Protein AF-A0A1B6HG57-F1 (afdb_monomer_lite)

pLDDT: mean 74.36, std 9.5, range [35.25, 87.44]

Structure (mmCIF, N/CA/C/O backbone):
data_AF-A0A1B6HG57-F1
#
_entry.id   AF-A0A1B6HG57-F1
#
loop_
_atom_site.group_PDB
_atom_site.id
_atom_site.type_symbol
_atom_site.label_atom_id
_atom_site.label_alt_id
_atom_site.label_comp_id
_atom_site.label_asym_id
_atom_site.label_entity_id
_atom_site.label_seq_id
_atom_site.pdbx_PDB_ins_code
_atom_site.Cartn_x
_atom_site.Cartn_y
_atom_site.Cartn_z
_atom_site.occupancy
_atom_site.B_iso_or_equiv
_atom_site.auth_seq_id
_atom_site.auth_comp_id
_atom_site.auth_asym_id
_atom_site.auth_atom_id
_atom_site.pdbx_PDB_model_num
ATOM 1 N N . MET A 1 1 ? 3.910 13.408 -31.220 1.00 35.25 1 MET A N 1
ATOM 2 C CA . MET A 1 1 ? 4.000 14.525 -30.255 1.00 35.25 1 MET A CA 1
ATOM 3 C C . MET A 1 1 ? 3.971 13.924 -28.860 1.00 35.25 1 MET A C 1
ATOM 5 O O . MET A 1 1 ? 3.033 13.203 -28.559 1.00 35.25 1 MET A O 1
ATOM 9 N N . SER A 1 2 ? 5.028 14.107 -28.066 1.00 43.53 2 SER A N 1
ATOM 10 C CA . SER A 1 2 ? 5.102 13.576 -26.699 1.00 43.53 2 SER A CA 1
ATOM 11 C C . SER A 1 2 ? 4.307 14.500 -25.777 1.00 43.53 2 SER A C 1
ATOM 13 O O . SER A 1 2 ? 4.714 15.641 -25.552 1.00 43.53 2 SER A O 1
ATOM 15 N N . CYS A 1 3 ? 3.141 14.051 -25.310 1.00 44.50 3 CYS A N 1
ATOM 16 C CA . CYS A 1 3 ? 2.406 14.738 -24.254 1.00 44.50 3 CYS A CA 1
ATOM 17 C C . CYS A 1 3 ? 3.264 14.687 -22.989 1.00 44.50 3 CYS A C 1
ATOM 19 O O . CYS A 1 3 ? 3.328 13.662 -22.317 1.00 44.50 3 CYS A O 1
ATOM 21 N N . ARG A 1 4 ? 3.947 15.791 -22.669 1.00 43.75 4 ARG A N 1
ATOM 22 C CA . ARG A 1 4 ? 4.545 15.981 -21.348 1.00 43.75 4 ARG A CA 1
ATOM 23 C C . ARG A 1 4 ? 3.397 16.109 -20.351 1.00 43.75 4 ARG A C 1
ATOM 25 O O . ARG A 1 4 ? 2.856 17.192 -20.155 1.00 43.75 4 ARG A O 1
ATOM 32 N N . THR A 1 5 ? 2.983 14.992 -19.767 1.00 58.41 5 THR A N 1
ATOM 33 C CA . THR A 1 5 ? 2.112 14.985 -18.595 1.00 58.41 5 THR A CA 1
ATOM 34 C C . THR A 1 5 ? 2.916 15.540 -17.432 1.00 58.41 5 THR A C 1
ATOM 36 O O . THR A 1 5 ? 3.769 14.855 -16.870 1.00 58.41 5 THR A O 1
ATOM 39 N N . PHE A 1 6 ? 2.686 16.810 -17.108 1.00 58.22 6 PHE A N 1
ATOM 40 C CA . PHE A 1 6 ? 3.182 17.374 -15.863 1.00 58.22 6 PHE A CA 1
ATOM 41 C C . PHE A 1 6 ? 2.495 16.643 -14.705 1.00 58.22 6 PHE A C 1
ATOM 43 O O . PHE A 1 6 ? 1.271 16.478 -14.747 1.00 58.22 6 PHE A O 1
ATOM 50 N N . PRO A 1 7 ? 3.244 16.177 -13.691 1.00 66.38 7 PRO A N 1
ATOM 51 C CA . PRO A 1 7 ? 2.630 15.594 -12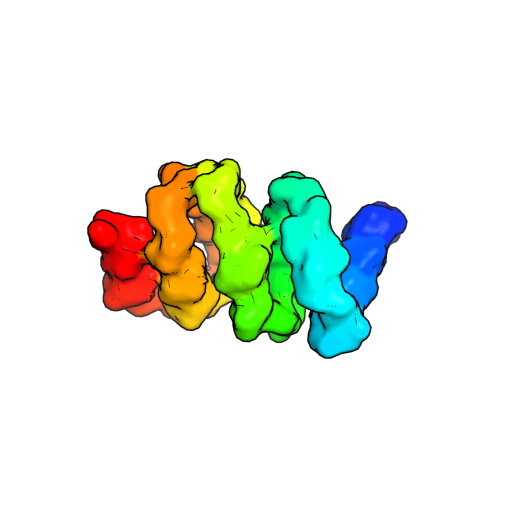.513 1.00 66.38 7 PRO A CA 1
ATOM 52 C C . PRO A 1 7 ? 1.686 16.623 -11.893 1.00 66.38 7 PRO A C 1
ATOM 54 O O . PRO A 1 7 ? 2.044 17.792 -11.740 1.00 66.38 7 PRO A O 1
ATOM 57 N N . SER A 1 8 ? 0.474 16.198 -11.538 1.00 83.00 8 SER A N 1
ATOM 58 C CA . SER A 1 8 ? -0.409 17.023 -10.711 1.00 83.00 8 SER A CA 1
ATOM 59 C C . SER A 1 8 ? 0.339 17.442 -9.444 1.00 83.00 8 SER A C 1
ATOM 61 O O . SER A 1 8 ? 1.080 16.620 -8.898 1.00 83.00 8 SER A O 1
ATOM 63 N N . LEU A 1 9 ? 0.070 18.645 -8.929 1.00 84.62 9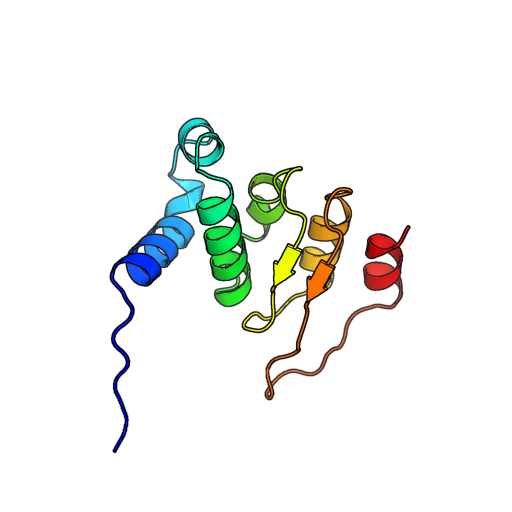 LEU A N 1
ATOM 64 C CA . LEU A 1 9 ? 0.611 19.105 -7.644 1.00 84.62 9 LEU A CA 1
ATOM 65 C C . LEU A 1 9 ? 0.455 18.034 -6.551 1.00 84.62 9 LEU A C 1
ATOM 67 O O . LEU A 1 9 ? 1.387 17.777 -5.801 1.00 84.62 9 LEU A O 1
ATOM 71 N N . TYR A 1 10 ? -0.689 17.347 -6.543 1.00 85.62 10 TYR A N 1
ATOM 72 C CA . TYR A 1 10 ? -0.986 16.243 -5.637 1.00 85.62 10 TYR A CA 1
ATOM 73 C C . TYR A 1 10 ? 0.050 15.105 -5.694 1.00 85.62 10 TYR A C 1
ATOM 75 O O . TYR A 1 10 ? 0.671 14.790 -4.685 1.00 85.62 10 TYR A O 1
ATOM 83 N N . ARG A 1 11 ? 0.311 14.540 -6.881 1.00 82.50 11 ARG A N 1
ATOM 84 C CA . ARG A 1 11 ? 1.366 13.524 -7.083 1.00 82.50 11 ARG A CA 1
ATOM 85 C C . ARG A 1 11 ? 2.752 14.016 -6.656 1.00 82.50 11 ARG A C 1
ATOM 87 O O . ARG A 1 11 ? 3.511 13.244 -6.082 1.00 82.50 11 ARG A O 1
ATOM 94 N N . THR A 1 12 ? 3.080 15.283 -6.911 1.00 85.56 12 THR A N 1
ATOM 95 C CA . THR A 1 12 ? 4.356 15.865 -6.468 1.00 85.56 12 THR A CA 1
ATOM 96 C C . THR A 1 12 ? 4.448 15.911 -4.943 1.00 85.56 12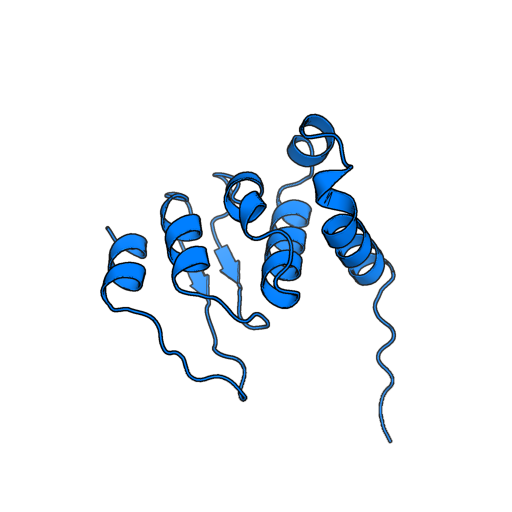 THR A C 1
ATOM 98 O O . THR A 1 12 ? 5.483 15.555 -4.390 1.00 85.56 12 THR A O 1
ATOM 101 N N . VAL A 1 13 ? 3.362 16.291 -4.261 1.00 87.44 13 VAL A N 1
ATOM 102 C CA . VAL A 1 13 ? 3.288 16.303 -2.792 1.00 87.44 13 VAL A CA 1
ATOM 103 C C . VAL A 1 13 ? 3.418 14.892 -2.224 1.00 87.44 13 VAL A C 1
ATOM 105 O O . VAL A 1 13 ? 4.232 14.693 -1.329 1.00 87.44 13 VAL A O 1
ATOM 108 N N . LEU A 1 14 ? 2.698 13.907 -2.773 1.00 86.62 14 LEU A N 1
ATOM 109 C CA . LEU A 1 14 ? 2.832 12.506 -2.357 1.00 86.62 14 LEU A CA 1
ATOM 110 C C . LEU A 1 14 ? 4.279 12.026 -2.485 1.00 86.62 14 LEU A C 1
ATOM 112 O O . LEU A 1 14 ? 4.824 11.458 -1.547 1.00 86.62 14 LEU A O 1
ATOM 116 N N . HIS A 1 15 ? 4.933 12.314 -3.610 1.00 84.75 15 HIS A N 1
ATOM 117 C CA . HIS A 1 15 ? 6.329 11.939 -3.811 1.00 84.75 15 HIS A CA 1
ATOM 118 C C . HIS A 1 15 ? 7.273 12.619 -2.806 1.00 84.75 15 HIS A C 1
ATOM 120 O O . HIS A 1 15 ? 8.185 11.975 -2.290 1.00 84.75 15 HIS A O 1
ATOM 126 N N . SER A 1 16 ? 7.067 13.903 -2.496 1.00 86.31 16 SER A N 1
ATOM 127 C CA . SER A 1 16 ? 7.838 14.591 -1.452 1.00 86.31 16 SER A CA 1
ATOM 128 C C . SER A 1 16 ? 7.623 13.962 -0.074 1.00 86.31 16 SER A C 1
ATOM 130 O O . SER A 1 16 ? 8.599 13.730 0.631 1.00 86.31 16 SER A O 1
ATOM 132 N N . LEU A 1 17 ? 6.381 13.609 0.275 1.00 86.19 17 LEU A N 1
ATOM 133 C CA . LEU A 1 17 ? 6.062 12.928 1.533 1.00 86.19 17 LEU A CA 1
ATOM 134 C C . LEU A 1 17 ? 6.744 11.562 1.637 1.00 86.19 17 LEU A C 1
ATOM 136 O O . LEU A 1 17 ? 7.297 11.249 2.682 1.00 86.19 17 LEU A O 1
ATOM 140 N N . VAL A 1 18 ? 6.776 10.774 0.556 1.00 84.31 18 VAL A N 1
ATOM 141 C CA . VAL A 1 18 ? 7.509 9.494 0.533 1.00 84.31 18 VAL A CA 1
ATOM 142 C C . VAL A 1 18 ? 9.003 9.695 0.804 1.00 84.31 18 VAL A C 1
ATOM 144 O O . VAL A 1 18 ? 9.617 8.887 1.496 1.00 84.31 18 VAL A O 1
ATOM 147 N N . ASN A 1 19 ? 9.608 10.763 0.272 1.00 84.38 19 ASN A N 1
ATOM 148 C CA . ASN A 1 19 ? 11.038 11.025 0.465 1.00 84.38 19 ASN A CA 1
ATOM 149 C C . ASN A 1 19 ? 11.376 11.506 1.879 1.00 84.38 19 ASN A C 1
ATOM 151 O O . ASN A 1 19 ? 12.441 11.164 2.386 1.00 84.38 19 ASN A O 1
ATOM 155 N N . GLU A 1 20 ? 10.483 12.272 2.500 1.00 85.62 20 GLU A N 1
ATOM 156 C CA . GLU A 1 20 ? 10.677 12.833 3.840 1.00 85.62 20 GLU A CA 1
ATOM 157 C C . GLU A 1 20 ? 10.045 11.978 4.942 1.00 85.62 20 GLU A C 1
ATOM 159 O O . GLU A 1 20 ? 10.099 12.358 6.103 1.00 85.62 20 GLU A O 1
ATOM 164 N N . TRP A 1 21 ? 9.469 10.817 4.618 1.00 81.06 21 TRP A N 1
ATOM 165 C CA . TRP A 1 21 ? 8.663 10.027 5.553 1.00 81.06 21 TRP A CA 1
ATOM 166 C C . TRP A 1 21 ? 9.364 9.715 6.882 1.00 81.06 21 TRP A C 1
ATOM 168 O O . TRP A 1 21 ? 8.751 9.808 7.937 1.00 81.06 21 TRP A O 1
ATOM 178 N N . ASN A 1 22 ? 10.664 9.409 6.844 1.00 78.88 22 ASN A N 1
ATOM 179 C CA . ASN A 1 22 ? 11.468 9.138 8.045 1.00 78.88 22 ASN A CA 1
ATOM 180 C C . ASN A 1 22 ? 11.674 10.368 8.945 1.00 78.88 22 ASN A C 1
ATOM 182 O O . ASN A 1 22 ? 12.032 10.218 10.110 1.00 78.88 22 ASN A O 1
ATOM 186 N N . ASN A 1 23 ? 11.476 11.567 8.399 1.00 80.62 23 ASN A N 1
ATOM 187 C CA . ASN A 1 23 ? 11.611 12.844 9.093 1.00 80.62 23 ASN A CA 1
ATOM 188 C C . ASN A 1 23 ? 10.253 13.399 9.555 1.00 80.62 23 ASN A C 1
ATOM 190 O O . ASN A 1 23 ? 10.223 14.426 10.231 1.00 80.62 23 ASN A O 1
ATOM 194 N N . LEU A 1 24 ? 9.142 12.759 9.173 1.00 78.06 24 LEU A N 1
ATOM 195 C CA . LEU A 1 24 ? 7.793 13.172 9.548 1.00 78.06 24 LEU A CA 1
ATOM 196 C C . LEU A 1 24 ? 7.385 12.542 10.881 1.00 78.06 24 LEU A C 1
ATOM 198 O O . LEU A 1 24 ? 7.730 11.399 11.184 1.00 78.06 24 LEU A O 1
ATOM 202 N N . GLU A 1 25 ? 6.616 13.284 11.675 1.00 73.31 25 GLU A N 1
ATOM 203 C CA . GLU A 1 25 ? 6.100 12.781 12.943 1.00 73.31 25 GLU A CA 1
ATOM 204 C C . GLU A 1 25 ? 5.069 11.666 12.705 1.00 73.31 25 GLU A C 1
ATOM 206 O O . GLU A 1 25 ? 4.092 11.818 11.964 1.00 73.31 25 GLU A O 1
ATOM 211 N N . THR A 1 26 ? 5.264 10.522 13.367 1.00 71.69 26 THR A N 1
ATOM 212 C CA . THR A 1 26 ? 4.419 9.328 13.208 1.00 71.69 26 THR A CA 1
ATOM 213 C C . THR A 1 26 ? 2.947 9.601 13.542 1.00 71.69 26 THR A C 1
ATOM 215 O O . THR A 1 26 ? 2.056 9.005 12.937 1.00 71.69 26 THR A O 1
ATOM 218 N N . GLU A 1 27 ? 2.666 10.511 14.482 1.00 72.19 27 GLU A N 1
ATOM 219 C CA . GLU A 1 27 ? 1.296 10.892 14.853 1.00 72.19 27 GLU A CA 1
ATOM 220 C C . GLU A 1 27 ? 0.572 11.638 13.726 1.00 72.19 27 GLU A C 1
ATOM 222 O O . GLU A 1 27 ? -0.578 11.316 13.412 1.00 72.19 27 GLU A O 1
ATOM 227 N N . GLU A 1 28 ? 1.254 12.567 13.054 1.00 74.38 28 GLU A N 1
ATOM 228 C CA . GLU A 1 28 ? 0.696 13.304 11.919 1.00 74.38 28 GLU A CA 1
ATOM 229 C C . GLU A 1 28 ? 0.388 12.354 10.759 1.00 74.38 28 GLU A C 1
ATOM 231 O O . GLU A 1 28 ? -0.696 12.410 10.172 1.00 74.38 28 GLU A O 1
ATOM 236 N N . MET A 1 29 ? 1.288 11.408 10.483 1.00 75.00 29 MET A N 1
ATOM 237 C CA . MET A 1 29 ? 1.090 10.399 9.439 1.00 75.00 29 MET A CA 1
ATOM 238 C C . MET A 1 29 ? -0.056 9.436 9.771 1.00 75.00 29 MET A C 1
ATOM 240 O O . MET A 1 29 ? -0.849 9.060 8.900 1.00 75.00 29 MET A O 1
ATOM 244 N N . ASN A 1 30 ? -0.216 9.084 11.048 1.00 74.50 30 ASN A N 1
ATOM 245 C CA . ASN A 1 30 ? -1.331 8.266 11.512 1.00 74.50 30 ASN A CA 1
ATOM 246 C C . ASN A 1 30 ? -2.678 8.993 11.426 1.00 74.50 30 ASN A C 1
ATOM 248 O O . ASN A 1 30 ? -3.696 8.329 11.216 1.00 74.50 30 ASN A O 1
ATOM 252 N N . SER A 1 31 ? -2.690 10.323 11.513 1.00 81.00 31 SER A N 1
ATOM 253 C CA . SER A 1 31 ? -3.902 11.143 11.393 1.00 81.00 31 SER A CA 1
ATOM 254 C C . SER A 1 31 ? -4.415 11.301 9.952 1.00 81.00 31 SER A C 1
ATOM 256 O O . SER A 1 31 ? -5.539 11.766 9.744 1.00 81.00 31 SER A O 1
ATOM 258 N N . LEU A 1 32 ? -3.622 10.897 8.949 1.00 84.12 32 LEU A N 1
ATOM 259 C CA . LEU A 1 32 ? -3.980 11.074 7.544 1.00 84.12 32 LEU A CA 1
ATOM 260 C C . LEU A 1 32 ? -5.274 10.327 7.167 1.00 84.12 32 LEU A C 1
ATOM 262 O O . LEU A 1 32 ? -5.484 9.184 7.594 1.00 84.12 32 LEU A O 1
ATOM 266 N N . PRO A 1 33 ? -6.120 10.920 6.301 1.00 84.25 33 PRO A N 1
ATOM 267 C CA . PRO A 1 33 ? -7.292 10.239 5.766 1.00 84.25 33 PRO A CA 1
ATOM 268 C C . PRO A 1 33 ? -6.917 8.940 5.045 1.00 84.25 33 PRO A C 1
ATOM 270 O O . PRO A 1 33 ? -5.889 8.868 4.371 1.00 84.25 33 PRO A O 1
ATOM 273 N N . ILE A 1 34 ? -7.796 7.936 5.116 1.00 80.56 34 ILE A N 1
ATOM 274 C CA . ILE A 1 34 ? -7.579 6.610 4.506 1.00 80.56 34 ILE A CA 1
ATOM 275 C C . ILE A 1 34 ? -7.249 6.725 3.013 1.00 80.56 34 ILE A C 1
ATOM 277 O O . ILE A 1 34 ? -6.316 6.082 2.551 1.00 80.56 34 ILE A O 1
ATOM 281 N N . SER A 1 35 ? -7.941 7.600 2.278 1.00 80.44 35 SER A N 1
ATOM 282 C CA . SER A 1 35 ? -7.683 7.824 0.849 1.00 80.44 35 SER A CA 1
ATOM 283 C C . SER A 1 35 ? -6.259 8.315 0.569 1.00 80.44 35 SER A C 1
ATOM 285 O O . SER A 1 35 ? -5.645 7.907 -0.409 1.00 80.44 35 SER A O 1
ATOM 287 N N . ILE A 1 36 ? -5.708 9.160 1.448 1.00 85.12 36 ILE A N 1
ATOM 288 C CA . ILE A 1 36 ? -4.330 9.649 1.326 1.00 85.12 36 ILE A CA 1
ATOM 289 C C . ILE A 1 36 ? -3.343 8.537 1.679 1.00 85.12 36 ILE A C 1
ATOM 291 O O . ILE A 1 36 ? -2.329 8.394 1.005 1.00 85.12 36 ILE A O 1
ATOM 295 N N . LYS A 1 37 ? -3.641 7.717 2.696 1.00 83.56 37 LYS A N 1
ATOM 296 C CA . LYS A 1 37 ? -2.813 6.553 3.052 1.00 83.56 37 LYS A CA 1
ATOM 297 C C . LYS A 1 37 ? -2.754 5.525 1.922 1.00 83.56 37 LYS A C 1
ATOM 299 O O . LYS A 1 37 ? -1.679 5.006 1.643 1.00 83.56 37 LYS A O 1
ATOM 304 N N . GLU A 1 38 ? -3.872 5.276 1.242 1.00 80.88 38 GLU A N 1
ATOM 305 C CA . GLU A 1 38 ? -3.925 4.419 0.052 1.00 80.88 38 GLU A CA 1
ATOM 306 C C . GLU A 1 38 ? -3.067 4.980 -1.091 1.00 80.88 38 GLU A C 1
ATOM 308 O O . GLU A 1 38 ? -2.271 4.252 -1.684 1.00 80.88 38 GLU A O 1
ATOM 313 N N . ASP A 1 39 ? -3.181 6.277 -1.385 1.00 83.81 39 ASP A N 1
ATOM 314 C CA . ASP A 1 39 ? -2.390 6.912 -2.444 1.00 83.81 39 ASP A CA 1
ATOM 315 C C . ASP A 1 39 ? -0.893 6.968 -2.107 1.00 83.81 39 ASP A C 1
ATOM 317 O O . ASP A 1 39 ? -0.042 6.761 -2.980 1.00 83.81 39 ASP A O 1
ATOM 321 N N . LEU A 1 40 ? -0.556 7.196 -0.836 1.00 84.94 40 LEU A N 1
ATOM 322 C CA . LEU A 1 40 ? 0.810 7.091 -0.341 1.00 84.94 40 LEU A CA 1
ATOM 323 C C . LEU A 1 40 ? 1.316 5.670 -0.536 1.00 84.94 40 LEU A C 1
ATOM 325 O O . LEU A 1 40 ? 2.326 5.506 -1.205 1.00 84.94 40 LEU A O 1
ATOM 329 N N . LEU A 1 41 ? 0.601 4.651 -0.056 1.00 82.12 41 LEU A N 1
ATOM 330 C CA . LEU A 1 41 ? 0.987 3.244 -0.193 1.00 82.12 41 LEU A CA 1
ATOM 331 C C . LEU A 1 41 ? 1.305 2.874 -1.650 1.00 82.12 41 LEU A C 1
ATOM 333 O O . LEU A 1 41 ? 2.348 2.281 -1.926 1.00 82.12 41 LEU A O 1
ATOM 337 N N . LYS A 1 42 ? 0.466 3.304 -2.600 1.00 79.50 42 LYS A N 1
ATOM 338 C CA . LYS A 1 42 ? 0.736 3.140 -4.038 1.00 79.50 42 LYS A CA 1
ATOM 339 C C . LYS A 1 42 ? 2.022 3.843 -4.469 1.00 79.50 42 LYS A C 1
ATOM 341 O O . LYS A 1 42 ? 2.796 3.289 -5.244 1.00 79.50 42 LYS A O 1
ATOM 346 N N . THR A 1 43 ? 2.267 5.046 -3.959 1.00 82.25 43 THR A N 1
ATOM 347 C CA . THR A 1 43 ? 3.476 5.831 -4.243 1.00 82.25 43 THR A CA 1
ATOM 348 C C . THR A 1 43 ? 4.735 5.176 -3.648 1.00 82.25 43 THR A C 1
ATOM 350 O O . THR A 1 43 ? 5.741 5.075 -4.349 1.00 82.25 43 THR A O 1
ATOM 353 N N . PHE A 1 44 ? 4.687 4.660 -2.412 1.00 80.00 44 PHE A N 1
ATOM 354 C CA . PHE A 1 44 ? 5.775 3.892 -1.779 1.00 80.00 44 PHE A CA 1
ATOM 355 C C . PHE A 1 44 ? 6.160 2.679 -2.648 1.00 80.00 44 PHE A C 1
ATOM 357 O O . PHE A 1 44 ? 7.329 2.504 -3.006 1.00 80.00 44 PHE A O 1
ATOM 364 N N . LEU A 1 45 ? 5.159 1.908 -3.086 1.00 76.31 45 LEU A N 1
ATOM 365 C CA . LEU A 1 45 ? 5.339 0.720 -3.929 1.00 76.31 45 LEU A CA 1
ATOM 366 C C . LEU A 1 45 ? 5.819 1.050 -5.352 1.00 76.31 45 LEU A C 1
ATOM 368 O O . LEU A 1 45 ? 6.653 0.336 -5.910 1.00 76.31 45 LEU A O 1
ATOM 372 N N . LEU A 1 46 ? 5.340 2.148 -5.942 1.00 75.25 46 LEU A N 1
ATOM 373 C CA . LEU A 1 46 ? 5.780 2.613 -7.260 1.00 75.25 46 LEU A CA 1
ATOM 374 C C . LEU A 1 46 ? 7.256 3.032 -7.251 1.00 75.25 46 LEU A C 1
ATOM 376 O O . LEU A 1 46 ? 8.005 2.706 -8.171 1.00 75.25 46 LEU A O 1
ATOM 380 N N . HIS A 1 47 ? 7.675 3.760 -6.215 1.00 74.56 47 HIS A N 1
ATOM 381 C CA . HIS A 1 47 ? 9.014 4.341 -6.131 1.00 74.56 47 HIS A CA 1
ATOM 382 C C . HIS A 1 47 ? 10.035 3.456 -5.404 1.00 74.56 47 HIS A C 1
ATOM 384 O O . HIS A 1 47 ? 11.207 3.831 -5.354 1.00 74.56 47 HIS A O 1
ATOM 390 N N . ARG A 1 48 ? 9.618 2.295 -4.872 1.00 71.44 48 ARG A N 1
ATOM 391 C CA . ARG A 1 48 ? 10.445 1.394 -4.045 1.00 71.44 48 ARG A CA 1
ATOM 392 C C . ARG A 1 48 ? 11.173 2.133 -2.924 1.00 71.44 48 ARG A C 1
ATOM 394 O O . ARG A 1 48 ? 12.368 1.950 -2.695 1.00 71.44 48 ARG A O 1
ATOM 401 N N . LYS A 1 49 ? 10.455 3.028 -2.265 1.00 71.81 49 LYS A N 1
ATOM 402 C CA . LYS A 1 49 ? 10.942 3.751 -1.093 1.00 71.81 49 LYS A CA 1
ATOM 403 C C . LYS A 1 49 ? 9.997 3.473 0.049 1.00 71.81 49 LYS A C 1
ATOM 405 O O . LYS A 1 49 ? 8.816 3.303 -0.220 1.00 71.81 49 LYS A O 1
ATOM 410 N N . GLY A 1 50 ? 10.540 3.426 1.266 1.00 67.69 50 GLY A N 1
ATOM 411 C CA . GLY A 1 50 ? 9.813 3.287 2.526 1.00 67.69 50 GLY A CA 1
ATOM 412 C C . GLY A 1 50 ? 8.969 2.018 2.655 1.00 67.69 50 GLY A C 1
ATOM 413 O O . GLY A 1 50 ? 7.865 2.057 3.196 1.00 67.69 50 GLY A O 1
ATOM 414 N N . GLN A 1 51 ? 9.464 0.900 2.128 1.00 70.12 51 GLN A N 1
ATOM 415 C CA . GLN A 1 51 ? 8.793 -0.400 2.217 1.00 70.12 51 GLN A CA 1
ATOM 416 C C . GLN A 1 51 ? 8.603 -0.833 3.679 1.00 70.12 51 GLN A C 1
ATOM 418 O O . GLN A 1 51 ? 7.596 -1.447 4.023 1.00 70.12 51 GLN A O 1
ATOM 423 N N . GLU A 1 52 ? 9.508 -0.402 4.558 1.00 72.31 52 GLU A N 1
ATOM 424 C CA . GLU A 1 52 ? 9.430 -0.561 6.008 1.00 72.31 52 GLU A CA 1
ATOM 425 C C . GLU A 1 52 ? 8.201 0.123 6.642 1.00 72.31 52 GLU A C 1
ATOM 427 O O . GLU A 1 52 ? 7.804 -0.231 7.750 1.00 72.31 52 GLU A O 1
ATOM 432 N N . HIS A 1 53 ? 7.557 1.055 5.928 1.00 75.19 53 HIS A N 1
ATOM 433 C CA . HIS A 1 53 ? 6.381 1.805 6.387 1.00 75.19 53 HIS A CA 1
ATOM 434 C C . HIS A 1 53 ? 5.062 1.324 5.786 1.00 75.19 53 HIS A C 1
ATOM 436 O O . HIS A 1 53 ? 4.004 1.845 6.142 1.00 75.19 53 HIS A O 1
ATOM 442 N N . ILE A 1 54 ? 5.094 0.321 4.902 1.00 75.62 54 ILE A N 1
ATOM 443 C CA . ILE A 1 54 ? 3.889 -0.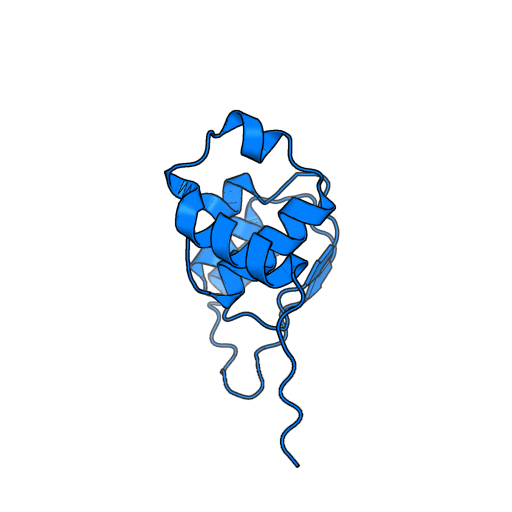241 4.275 1.00 75.62 54 ILE A CA 1
ATOM 444 C C . ILE A 1 54 ? 2.887 -0.692 5.343 1.00 75.62 54 ILE A C 1
ATOM 446 O O . ILE A 1 54 ? 1.702 -0.383 5.245 1.00 75.62 54 ILE A O 1
ATOM 450 N N . SER A 1 55 ? 3.361 -1.348 6.403 1.00 71.94 55 SER A N 1
ATOM 451 C CA . SER A 1 55 ? 2.532 -1.790 7.532 1.00 71.94 55 SER A CA 1
ATOM 452 C C . SER A 1 55 ? 1.799 -0.639 8.234 1.00 71.94 55 SER A C 1
ATOM 454 O O . SER A 1 55 ? 0.640 -0.801 8.604 1.00 71.94 55 SER A O 1
ATOM 456 N N . ASN A 1 56 ? 2.423 0.538 8.351 1.00 74.62 56 ASN A N 1
ATOM 457 C CA . ASN A 1 56 ? 1.824 1.727 8.972 1.00 74.62 56 ASN A CA 1
ATOM 458 C C . ASN A 1 56 ? 0.735 2.362 8.090 1.00 74.62 56 ASN A C 1
ATOM 460 O O . ASN A 1 56 ? -0.212 2.977 8.586 1.00 74.62 56 ASN A O 1
ATOM 464 N N . LEU A 1 57 ? 0.863 2.213 6.770 1.00 75.69 57 LEU A N 1
ATOM 465 C CA . LEU A 1 57 ? -0.093 2.726 5.788 1.00 75.69 57 LEU A CA 1
ATOM 466 C C . LEU A 1 57 ? -1.274 1.781 5.554 1.00 75.69 57 LEU A C 1
ATOM 468 O O . LEU A 1 57 ? -2.345 2.231 5.137 1.00 75.69 57 LEU A O 1
ATOM 472 N N . LEU A 1 58 ? -1.104 0.491 5.848 1.00 75.19 58 LEU A N 1
ATOM 473 C CA . LEU A 1 58 ? -2.141 -0.533 5.759 1.00 75.19 58 LEU A CA 1
ATOM 474 C C . LEU A 1 58 ? -3.193 -0.347 6.864 1.00 75.19 58 LEU A C 1
ATOM 476 O O . LEU A 1 58 ? -3.210 -1.028 7.886 1.00 75.19 58 LEU A O 1
ATOM 480 N N . HIS A 1 59 ? -4.107 0.599 6.652 1.00 72.88 59 HIS A N 1
ATOM 481 C CA . HIS A 1 59 ? -5.209 0.862 7.571 1.00 72.88 59 HIS A CA 1
ATOM 482 C C . HIS A 1 59 ? -6.249 -0.276 7.523 1.00 72.88 59 HIS A C 1
ATOM 484 O O . HIS A 1 59 ? -6.653 -0.671 6.429 1.00 72.88 59 HIS A O 1
ATOM 490 N N . PRO A 1 60 ? -6.822 -0.721 8.661 1.00 70.50 60 PRO A N 1
ATOM 491 C CA . PRO A 1 60 ? -7.844 -1.784 8.710 1.00 70.50 60 PRO A CA 1
ATOM 492 C C . PRO A 1 60 ? -9.155 -1.467 7.962 1.00 70.50 60 PRO A C 1
ATOM 494 O O . PRO A 1 60 ? -10.056 -2.292 7.895 1.00 70.50 60 PRO A O 1
ATOM 497 N N . ASN A 1 61 ? -9.283 -0.276 7.378 1.00 72.69 61 ASN A N 1
ATOM 498 C CA . ASN A 1 61 ? -10.453 0.105 6.584 1.00 72.69 61 ASN A CA 1
ATOM 499 C C . ASN A 1 61 ? -10.187 0.031 5.075 1.00 72.69 61 ASN A C 1
ATOM 501 O O . ASN A 1 61 ? -11.125 0.217 4.298 1.00 72.69 61 ASN A O 1
ATOM 505 N N . ILE A 1 62 ? -8.949 -0.252 4.654 1.00 74.56 62 ILE A N 1
ATOM 506 C CA . ILE A 1 62 ? -8.617 -0.477 3.248 1.00 74.56 62 ILE A CA 1
ATOM 507 C C . ILE A 1 62 ? -9.207 -1.829 2.856 1.00 74.56 62 ILE A C 1
ATOM 509 O O . ILE A 1 62 ? -8.740 -2.884 3.274 1.00 74.56 62 ILE A O 1
ATOM 513 N N . ARG A 1 63 ? -10.272 -1.790 2.054 1.00 77.31 63 ARG A N 1
ATOM 514 C CA . ARG A 1 63 ? -10.928 -2.996 1.523 1.00 77.31 63 ARG A CA 1
ATOM 515 C C . ARG A 1 63 ? -10.486 -3.327 0.109 1.00 77.31 63 ARG A C 1
ATOM 517 O O . ARG A 1 63 ? -10.641 -4.465 -0.326 1.00 77.31 63 ARG A O 1
ATOM 524 N N . LYS A 1 64 ? -9.998 -2.331 -0.627 1.00 79.94 64 LYS A N 1
ATOM 525 C CA . LYS A 1 64 ? -9.570 -2.471 -2.015 1.00 79.94 64 LYS A CA 1
ATOM 526 C C . LYS A 1 64 ? -8.201 -1.833 -2.160 1.00 79.94 64 LYS A C 1
ATOM 528 O O . LYS A 1 64 ? -8.064 -0.645 -1.900 1.00 79.94 64 LYS A O 1
ATOM 533 N N . LEU A 1 65 ? -7.220 -2.614 -2.583 1.00 79.12 65 LEU A N 1
ATOM 534 C CA . LEU A 1 65 ? -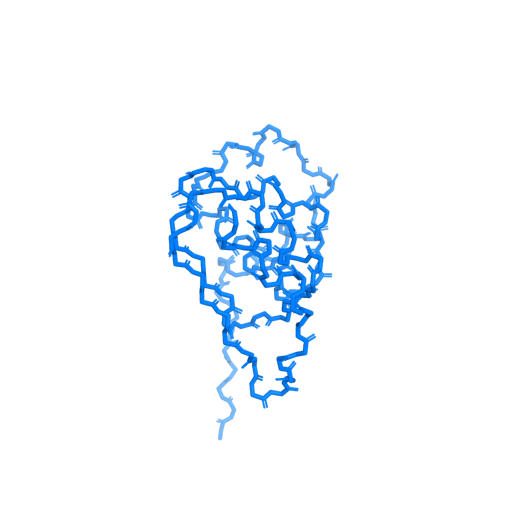5.871 -2.144 -2.841 1.00 79.12 65 LEU A CA 1
ATOM 535 C C . LEU A 1 65 ? -5.518 -2.436 -4.298 1.00 79.12 65 LEU A C 1
ATOM 537 O O . LEU A 1 65 ? -5.548 -3.584 -4.729 1.00 79.12 65 LEU A O 1
ATOM 541 N N . ASP A 1 66 ? -5.221 -1.380 -5.049 1.00 78.00 66 ASP A N 1
ATOM 542 C CA . ASP A 1 66 ? -4.820 -1.449 -6.456 1.00 78.00 66 ASP A CA 1
ATOM 543 C C . ASP A 1 66 ? -3.332 -1.106 -6.573 1.00 78.00 66 ASP A C 1
ATOM 545 O O . ASP A 1 66 ? -2.930 0.014 -6.247 1.00 78.00 66 ASP A O 1
ATOM 549 N N . LEU A 1 67 ? -2.538 -2.078 -7.023 1.00 75.62 67 LEU A N 1
ATOM 550 C CA . LEU A 1 67 ? -1.086 -2.007 -7.176 1.00 75.62 67 LEU A CA 1
ATOM 551 C C . LEU A 1 67 ? -0.639 -2.125 -8.645 1.00 75.62 67 LEU A C 1
ATOM 553 O O . LEU A 1 67 ? 0.520 -2.437 -8.914 1.00 75.62 67 LEU A O 1
ATOM 557 N N . ASN A 1 68 ? -1.531 -1.841 -9.599 1.00 69.56 68 ASN A N 1
ATOM 558 C CA . ASN A 1 68 ? -1.341 -2.075 -11.038 1.00 69.56 68 ASN A CA 1
ATOM 559 C C . ASN A 1 68 ? -0.212 -1.261 -11.705 1.00 69.56 68 ASN A C 1
ATOM 561 O O . ASN A 1 68 ? 0.188 -1.557 -12.832 1.00 69.56 68 ASN A O 1
ATOM 565 N N . GLU A 1 69 ? 0.312 -0.232 -11.036 1.00 65.50 69 GLU A N 1
ATOM 566 C CA . GLU A 1 69 ? 1.405 0.609 -11.547 1.00 65.50 69 GLU A CA 1
ATOM 567 C C . GLU A 1 69 ? 2.748 0.349 -10.838 1.00 65.50 69 GLU A C 1
ATOM 569 O O . GLU A 1 69 ? 3.773 0.877 -11.264 1.00 65.50 69 GLU A O 1
ATOM 574 N N . GLY A 1 70 ? 2.768 -0.479 -9.787 1.00 64.50 70 GLY A N 1
ATOM 575 C CA . GLY A 1 70 ? 3.943 -0.714 -8.946 1.00 64.50 70 GLY A CA 1
ATOM 576 C C . GLY A 1 70 ? 4.722 -1.982 -9.292 1.00 64.50 70 GLY A C 1
ATOM 577 O O . GLY A 1 70 ? 4.240 -2.885 -9.977 1.00 64.50 70 GLY A O 1
ATOM 578 N N . ILE A 1 71 ? 5.951 -2.071 -8.778 1.00 71.75 71 ILE A N 1
ATOM 579 C CA . ILE A 1 71 ? 6.683 -3.338 -8.746 1.00 71.75 71 ILE A CA 1
ATOM 580 C C . ILE A 1 71 ? 6.541 -3.898 -7.341 1.00 71.75 71 ILE A C 1
ATOM 582 O O . ILE A 1 71 ? 7.257 -3.480 -6.437 1.00 71.75 71 ILE A O 1
ATOM 586 N N . VAL A 1 72 ? 5.611 -4.831 -7.182 1.00 75.31 72 VAL A N 1
ATOM 587 C CA . VAL A 1 72 ? 5.357 -5.494 -5.904 1.00 75.31 72 VAL A CA 1
ATOM 588 C C . VAL A 1 72 ? 6.376 -6.617 -5.724 1.00 75.31 72 VAL A C 1
ATOM 590 O O . VAL A 1 72 ? 6.623 -7.391 -6.648 1.00 75.31 72 VAL A O 1
ATOM 593 N N . THR A 1 73 ? 6.997 -6.714 -4.552 1.00 77.19 73 THR A N 1
ATOM 594 C CA . THR A 1 73 ? 7.910 -7.808 -4.187 1.00 77.19 73 THR A CA 1
ATOM 595 C C . THR A 1 73 ? 7.219 -8.832 -3.282 1.00 77.19 73 THR A C 1
ATOM 597 O O . THR A 1 73 ? 6.128 -8.600 -2.770 1.00 77.19 73 THR A O 1
ATOM 600 N N . ASN A 1 74 ? 7.844 -9.994 -3.066 1.00 77.19 74 ASN A N 1
ATOM 601 C CA . ASN A 1 74 ? 7.330 -10.996 -2.122 1.00 77.19 74 ASN A CA 1
ATOM 602 C C . ASN A 1 74 ? 7.248 -10.481 -0.676 1.00 77.19 74 ASN A C 1
ATOM 604 O O . ASN A 1 74 ? 6.368 -10.920 0.058 1.00 77.19 74 ASN A O 1
ATOM 608 N N . GLU A 1 75 ? 8.145 -9.572 -0.289 1.00 77.75 75 GLU A N 1
ATOM 609 C CA . GLU A 1 75 ? 8.145 -8.924 1.026 1.00 77.75 75 GLU A CA 1
ATOM 610 C C . GLU A 1 75 ? 6.968 -7.952 1.158 1.00 77.75 75 GLU A C 1
ATOM 612 O O . GLU A 1 75 ? 6.254 -7.982 2.157 1.00 77.75 75 GLU A O 1
ATOM 617 N N . ASP A 1 76 ? 6.682 -7.175 0.109 1.00 76.31 76 ASP A N 1
ATOM 618 C CA . ASP A 1 76 ? 5.510 -6.295 0.082 1.00 76.31 76 ASP A CA 1
ATOM 619 C C . ASP A 1 76 ? 4.207 -7.104 0.215 1.00 76.31 76 ASP A C 1
ATOM 621 O O . ASP A 1 76 ? 3.326 -6.727 0.984 1.00 76.31 76 ASP A O 1
ATOM 625 N N . LEU A 1 77 ? 4.094 -8.252 -0.471 1.00 80.00 77 LEU A N 1
ATOM 626 C CA . LEU A 1 77 ? 2.942 -9.156 -0.327 1.00 80.00 77 LEU A CA 1
ATOM 627 C C . LEU A 1 77 ? 2.813 -9.722 1.091 1.00 80.00 77 LEU A C 1
ATOM 629 O O . LEU A 1 77 ? 1.702 -9.869 1.594 1.00 80.00 77 LEU A O 1
ATOM 633 N N . GLU A 1 78 ? 3.931 -10.038 1.742 1.00 80.19 78 GLU A N 1
ATOM 634 C CA . GLU A 1 78 ? 3.927 -10.497 3.130 1.00 80.19 78 GLU A CA 1
ATOM 635 C C . GLU A 1 78 ? 3.470 -9.383 4.080 1.00 80.19 78 GLU A C 1
ATOM 637 O O . GLU A 1 78 ? 2.609 -9.613 4.927 1.00 80.19 78 GLU A O 1
ATOM 642 N N . ASN A 1 79 ? 3.933 -8.150 3.879 1.00 76.25 79 ASN A N 1
ATOM 643 C CA . ASN A 1 79 ? 3.452 -6.995 4.633 1.00 76.25 79 ASN A CA 1
ATOM 644 C C . ASN A 1 79 ? 1.946 -6.765 4.424 1.00 76.25 79 ASN A C 1
ATOM 646 O O . ASN A 1 79 ? 1.219 -6.568 5.397 1.00 76.25 79 ASN A O 1
ATOM 650 N N . ILE A 1 80 ? 1.465 -6.878 3.182 1.00 79.06 80 ILE A N 1
ATOM 651 C CA . ILE A 1 80 ? 0.041 -6.771 2.831 1.00 79.06 80 ILE A CA 1
ATOM 652 C C . ILE A 1 80 ? -0.783 -7.898 3.466 1.00 79.06 80 ILE A C 1
ATOM 654 O O . ILE A 1 80 ? -1.906 -7.644 3.897 1.00 79.06 80 ILE A O 1
ATOM 658 N N . SER A 1 81 ? -0.237 -9.113 3.590 1.00 76.44 81 SER A N 1
ATOM 659 C CA . SER A 1 81 ? -0.952 -10.256 4.181 1.00 76.44 81 SER A CA 1
ATOM 660 C C . SER A 1 81 ? -1.348 -10.055 5.646 1.00 76.44 81 SER A C 1
ATOM 662 O O . SER A 1 81 ? -2.343 -10.614 6.096 1.00 76.44 81 SER A O 1
ATOM 664 N N . HIS A 1 82 ? -0.651 -9.181 6.380 1.00 72.94 82 HIS A N 1
ATOM 665 C CA . HIS A 1 82 ? -1.047 -8.808 7.740 1.00 72.94 82 HIS A CA 1
ATOM 666 C C . HIS A 1 82 ? -2.314 -7.932 7.783 1.00 72.94 82 HIS A C 1
ATOM 668 O O . HIS A 1 82 ? -2.911 -7.748 8.846 1.00 72.94 82 HIS A O 1
ATOM 674 N N . CYS A 1 83 ? -2.762 -7.394 6.645 1.00 71.69 83 CYS A N 1
ATOM 675 C CA . CYS A 1 83 ? -3.965 -6.578 6.551 1.00 71.69 83 CYS A CA 1
ATOM 676 C C . CYS A 1 83 ? -5.202 -7.443 6.249 1.00 71.69 83 CYS A C 1
ATOM 678 O O . CYS A 1 83 ? -5.687 -7.509 5.120 1.00 71.69 83 CYS A O 1
ATOM 680 N N . VAL A 1 84 ? -5.771 -8.053 7.293 1.00 69.69 84 VAL A N 1
ATOM 681 C CA . VAL A 1 84 ? -6.924 -8.982 7.212 1.00 69.69 84 VAL A CA 1
ATOM 682 C C . VAL A 1 84 ? -8.227 -8.383 6.649 1.00 69.69 84 VAL A C 1
ATOM 684 O O . VAL A 1 84 ? -9.221 -9.086 6.489 1.00 69.69 84 VAL A O 1
ATOM 687 N N . HIS A 1 85 ? -8.259 -7.078 6.375 1.00 71.62 85 HIS A N 1
ATOM 688 C CA . HIS A 1 85 ? -9.457 -6.358 5.937 1.00 71.62 85 HIS A CA 1
ATOM 689 C C . HIS A 1 85 ? -9.507 -6.116 4.422 1.00 71.62 85 HIS A C 1
ATOM 691 O O . HIS A 1 85 ? -10.552 -5.701 3.906 1.00 71.62 85 HIS A O 1
ATOM 697 N N . ILE A 1 86 ? -8.409 -6.379 3.707 1.00 76.00 86 ILE A N 1
ATOM 698 C CA . ILE A 1 86 ? -8.359 -6.254 2.251 1.00 76.00 86 ILE A CA 1
ATOM 699 C C . ILE A 1 86 ? -9.207 -7.370 1.638 1.00 76.00 86 ILE A C 1
ATOM 701 O O . ILE A 1 86 ? -8.975 -8.552 1.858 1.00 76.00 86 ILE A O 1
ATOM 705 N N . GLN A 1 87 ? -10.209 -6.979 0.855 1.00 78.75 87 GLN A N 1
ATOM 706 C CA . GLN A 1 87 ? -11.121 -7.889 0.158 1.00 78.75 87 GLN A CA 1
ATOM 707 C C . GLN A 1 87 ? -10.758 -8.032 -1.317 1.00 78.75 87 GLN A C 1
ATOM 709 O O . GLN A 1 87 ? -11.012 -9.066 -1.928 1.00 78.75 87 GLN A O 1
ATOM 714 N N . ILE A 1 88 ? -10.208 -6.969 -1.906 1.00 80.12 88 ILE A N 1
ATOM 715 C CA . ILE A 1 88 ? -9.790 -6.930 -3.303 1.00 80.12 88 ILE A CA 1
ATOM 716 C C . ILE A 1 88 ? -8.356 -6.422 -3.340 1.00 80.12 88 ILE A C 1
ATOM 718 O O . ILE A 1 88 ? -8.085 -5.300 -2.916 1.00 80.12 88 ILE A O 1
ATOM 722 N N . LEU A 1 89 ? -7.462 -7.250 -3.867 1.00 80.25 89 LEU A N 1
ATOM 723 C CA . LEU A 1 89 ? -6.077 -6.907 -4.141 1.00 80.25 89 LEU A CA 1
ATOM 724 C C . LEU A 1 89 ? -5.850 -7.070 -5.642 1.00 80.25 89 LEU A C 1
ATOM 726 O O . LEU A 1 89 ? -5.883 -8.191 -6.149 1.00 80.25 89 LEU A O 1
ATOM 730 N N . ASP A 1 90 ? -5.675 -5.955 -6.343 1.00 80.44 90 ASP A N 1
ATOM 731 C CA . ASP A 1 90 ? -5.349 -5.957 -7.765 1.00 80.44 90 ASP A CA 1
ATOM 732 C C . ASP A 1 90 ? -3.844 -5.759 -7.930 1.00 80.44 90 ASP A C 1
ATOM 734 O O . ASP A 1 90 ? -3.282 -4.752 -7.495 1.00 80.44 90 ASP A O 1
ATOM 738 N N . ILE A 1 91 ? -3.185 -6.766 -8.497 1.00 75.56 91 ILE A N 1
ATOM 739 C CA . ILE A 1 91 ? -1.756 -6.740 -8.795 1.00 75.56 91 ILE A CA 1
ATOM 740 C C . ILE A 1 91 ? -1.606 -7.118 -10.257 1.00 75.56 91 ILE A C 1
ATOM 742 O O . ILE A 1 91 ? -1.395 -8.277 -10.616 1.00 75.56 91 ILE A O 1
ATOM 746 N N . SER A 1 92 ? -1.711 -6.118 -11.114 1.00 68.19 92 SER A N 1
ATOM 747 C CA . SER A 1 92 ? -1.351 -6.260 -12.511 1.00 68.19 92 SER A CA 1
ATOM 748 C C . SER A 1 92 ? 0.146 -6.002 -12.649 1.00 68.19 92 SER A C 1
ATOM 750 O O . SER A 1 92 ? 0.599 -4.888 -12.374 1.00 68.19 92 SER A O 1
ATOM 752 N N . PRO A 1 93 ? 0.946 -6.990 -13.084 1.00 62.34 93 PRO A N 1
ATOM 753 C CA . PRO A 1 93 ? 2.329 -6.723 -13.427 1.00 62.34 93 PRO A CA 1
ATOM 754 C C . PRO A 1 93 ? 2.357 -5.660 -14.526 1.00 62.34 93 PRO A C 1
ATOM 756 O O . PRO A 1 93 ? 1.627 -5.749 -15.521 1.00 62.34 93 PRO A O 1
ATOM 759 N N . SER A 1 94 ? 3.217 -4.650 -14.371 1.00 59.22 94 SER A N 1
ATOM 760 C CA . SER A 1 94 ? 3.476 -3.733 -15.478 1.00 59.22 94 SER A CA 1
ATOM 761 C C . SER A 1 94 ? 3.885 -4.552 -16.709 1.00 59.22 94 SER A C 1
ATOM 763 O O . SER A 1 94 ? 4.516 -5.604 -16.587 1.00 59.22 94 SER A O 1
ATOM 765 N N . ARG A 1 95 ? 3.575 -4.068 -17.919 1.00 57.84 95 ARG A N 1
ATOM 766 C CA . ARG A 1 95 ? 3.892 -4.763 -19.191 1.00 57.84 95 ARG A CA 1
ATOM 767 C C . ARG A 1 95 ? 5.385 -5.106 -19.361 1.00 57.84 95 ARG A C 1
ATOM 769 O O . ARG A 1 95 ? 5.753 -5.793 -20.308 1.00 57.84 95 ARG A O 1
ATOM 776 N N . PHE A 1 96 ? 6.230 -4.599 -18.466 1.00 54.28 96 PHE A N 1
ATOM 777 C CA . PHE A 1 96 ? 7.678 -4.720 -18.452 1.00 54.28 96 PHE A CA 1
ATOM 778 C C . PHE A 1 96 ? 8.210 -5.632 -17.336 1.00 54.28 96 PHE A C 1
ATOM 780 O O . PHE A 1 96 ? 9.426 -5.798 -17.233 1.00 54.28 96 PHE A O 1
ATOM 787 N N . HIS A 1 97 ? 7.352 -6.223 -16.499 1.00 60.62 97 HIS A N 1
ATOM 788 C CA . HIS A 1 97 ? 7.763 -7.097 -15.400 1.00 60.62 97 HIS A CA 1
ATOM 789 C C . HIS A 1 97 ? 7.042 -8.439 -15.411 1.00 60.62 97 HIS A C 1
ATOM 791 O O . HIS A 1 97 ? 5.842 -8.528 -15.647 1.00 60.62 97 HIS A O 1
ATOM 797 N N . ARG A 1 98 ? 7.807 -9.506 -15.155 1.00 60.06 98 ARG A N 1
ATOM 798 C CA . ARG A 1 98 ? 7.249 -10.838 -14.933 1.00 60.06 98 ARG A CA 1
ATOM 799 C C . ARG A 1 98 ? 6.677 -10.900 -13.525 1.00 60.06 98 ARG A C 1
ATOM 801 O O . ARG A 1 98 ? 7.296 -10.419 -12.580 1.00 60.06 98 ARG A O 1
ATOM 808 N N . PHE A 1 99 ? 5.500 -11.497 -13.406 1.00 68.12 99 PHE A N 1
ATOM 809 C CA . PHE A 1 99 ? 4.893 -11.814 -12.122 1.00 68.12 99 PHE A CA 1
ATOM 810 C C . PHE A 1 99 ? 5.599 -13.045 -11.531 1.00 68.12 99 PHE A C 1
ATOM 812 O O . PHE A 1 99 ? 5.119 -14.166 -11.663 1.00 68.12 99 PHE A O 1
ATOM 819 N N . ASP A 1 100 ? 6.776 -12.836 -10.937 1.00 68.12 100 ASP A N 1
ATOM 820 C CA . ASP A 1 100 ? 7.601 -13.884 -10.313 1.00 68.12 100 ASP A CA 1
ATOM 821 C C . ASP A 1 100 ? 7.444 -13.852 -8.782 1.00 68.12 100 ASP A C 1
ATOM 823 O O . ASP A 1 100 ? 8.382 -13.583 -8.026 1.00 68.12 100 ASP A O 1
ATOM 827 N N . HIS A 1 101 ? 6.223 -14.112 -8.309 1.00 73.31 101 HIS A N 1
ATOM 828 C CA . HIS A 1 101 ? 5.927 -14.212 -6.879 1.00 73.31 101 HIS A CA 1
ATOM 829 C C . HIS A 1 101 ? 5.981 -15.652 -6.374 1.00 73.31 101 HIS A C 1
ATOM 831 O O . HIS A 1 101 ? 5.571 -16.595 -7.052 1.00 73.31 101 HIS A O 1
ATOM 837 N N . SER A 1 102 ? 6.480 -15.830 -5.149 1.00 71.12 102 SER A N 1
ATOM 838 C CA . SER A 1 102 ? 6.575 -17.154 -4.542 1.00 71.12 102 SER A CA 1
ATOM 839 C C . SER A 1 102 ? 5.184 -17.682 -4.178 1.00 71.12 102 SER A C 1
ATOM 841 O O . SER A 1 102 ? 4.337 -16.948 -3.665 1.00 71.12 102 SER A O 1
ATOM 843 N N . ASN A 1 103 ? 4.956 -18.984 -4.377 1.00 76.81 103 ASN A N 1
ATOM 844 C CA . ASN A 1 103 ? 3.708 -19.641 -3.968 1.00 76.81 103 ASN A CA 1
ATOM 845 C C . ASN A 1 103 ? 3.449 -19.460 -2.454 1.00 76.81 103 ASN A C 1
ATOM 847 O O . ASN A 1 103 ? 2.310 -19.329 -2.021 1.00 76.81 103 ASN A O 1
ATOM 851 N N . SER A 1 104 ? 4.506 -19.383 -1.640 1.00 77.06 104 SER A N 1
ATOM 852 C CA . SER A 1 104 ? 4.409 -19.089 -0.207 1.00 77.06 104 SER A CA 1
ATOM 853 C C . SER A 1 104 ? 3.856 -17.694 0.096 1.00 77.06 104 SER A C 1
ATOM 855 O O . SER A 1 104 ? 2.966 -17.585 0.933 1.00 77.06 104 SER A O 1
ATOM 857 N N . SER A 1 105 ? 4.338 -16.644 -0.578 1.00 72.94 105 SER A N 1
ATOM 858 C CA . SER A 1 105 ? 3.860 -15.269 -0.355 1.00 72.94 105 SER A CA 1
ATOM 859 C C . SER A 1 105 ? 2.410 -15.105 -0.801 1.00 72.94 105 SER A C 1
ATOM 861 O O . SER A 1 105 ? 1.623 -14.462 -0.117 1.00 72.94 105 SER A O 1
ATOM 863 N N . LEU A 1 106 ? 2.032 -15.753 -1.907 1.00 77.44 106 LEU A N 1
ATOM 864 C CA . LEU A 1 106 ? 0.648 -15.757 -2.377 1.00 77.44 106 LEU A CA 1
ATOM 865 C C . LEU A 1 106 ? -0.280 -16.505 -1.416 1.00 77.44 106 LEU A C 1
ATOM 867 O O . LEU A 1 106 ? -1.373 -16.027 -1.147 1.00 77.44 106 LEU A O 1
ATO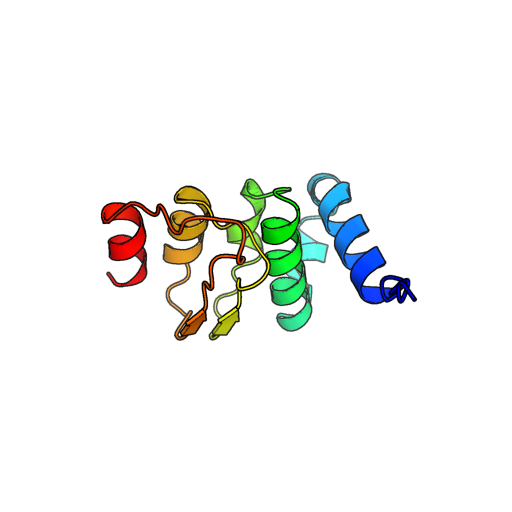M 871 N N . LYS A 1 107 ? 0.148 -17.642 -0.851 1.00 80.81 107 LYS A N 1
ATOM 872 C CA . LYS A 1 107 ? -0.656 -18.377 0.139 1.00 80.81 107 LYS A CA 1
ATOM 873 C C . LYS A 1 107 ? -0.958 -17.550 1.384 1.00 80.81 107 LYS A C 1
ATOM 875 O O . LYS A 1 107 ? -2.095 -17.592 1.832 1.00 80.81 107 LYS A O 1
ATOM 880 N N . LYS A 1 108 ? 0.021 -16.787 1.888 1.00 79.19 108 LYS A N 1
ATOM 881 C CA . LYS A 1 108 ? -0.156 -15.920 3.066 1.00 79.19 108 LYS A CA 1
ATOM 882 C C . LYS A 1 108 ? -1.265 -14.877 2.877 1.00 79.19 108 LYS A C 1
ATOM 884 O O . LYS A 1 108 ? -1.906 -14.511 3.848 1.00 79.19 108 LYS A O 1
ATOM 889 N N . LEU A 1 109 ? -1.525 -14.424 1.647 1.00 73.81 109 LEU A N 1
ATOM 890 C CA . LEU A 1 109 ? -2.587 -13.449 1.356 1.00 73.81 109 LEU A CA 1
ATOM 891 C C . LEU A 1 109 ? -4.008 -14.015 1.490 1.00 73.81 109 LEU A C 1
ATOM 893 O O . LEU A 1 109 ? -4.954 -13.242 1.610 1.00 73.81 109 LEU A O 1
ATOM 897 N N . PHE A 1 110 ? -4.170 -15.339 1.420 1.00 67.06 110 PHE A N 1
ATOM 898 C CA . PHE A 1 110 ? -5.478 -16.009 1.390 1.00 67.06 110 PHE A CA 1
ATOM 899 C C . PHE A 1 110 ? -5.706 -16.959 2.574 1.00 67.06 110 PHE A C 1
ATOM 901 O O . PHE A 1 110 ? -6.677 -17.719 2.563 1.00 67.06 110 PHE A O 1
ATOM 908 N N . SER A 1 111 ? -4.799 -16.964 3.550 1.00 63.50 111 SER A N 1
ATOM 909 C CA . SER A 1 111 ? -4.841 -17.805 4.754 1.00 63.50 111 SER A CA 1
ATOM 910 C C . SER A 1 111 ? -5.190 -16.984 5.980 1.00 63.50 111 SER A C 1
ATOM 912 O O . SER A 1 111 ? -6.070 -17.435 6.743 1.00 63.50 111 SER A O 1
#

Organism: NCBI:txid320908

Foldseek 3Di:
DDPPPDDDPLLVVLLVCLVCVVVDDLVVVLPDDLVSLLVNLLNCQAVVGPLVCNLVSLDLQAQEHANQNGDAALSSLLSNLVNPRHNYYHHRPDPPDDPPHDPVSVVSNVD

Secondary structure (DSSP, 8-state):
-----PPPHHHHHHHHHHHHGGGS-HHHHHTS-HHHHHHHHHHHHHHT--GGGHHHH--TT--EEE-TTS---HHHHHHHHT-TT--EEE-PPPTTS-----HHHHHHTT-

Sequence (111 aa):
MSCRTFPSLYRTVLHSLVNEWNNLETEEMNSLPISIKEDLLKTFLLHRKGQEHISNLLHPNIRKLDLNEGIVTNEDLENISHCVHIQILDISPSRFHRFDHSNSSLKKLFS

Radius of gyration: 14.59 Å; chains: 1; bounding box: 23×39×45 Å